Protein AF-A0A1Q4UR50-F1 (afdb_monomer_lite)

pLDDT: mean 74.36, std 11.75, range [38.47, 90.94]

Secondary structure (DSSP, 8-state):
--HHHHHHHTT-S-HHHHHHHTTT-S---HHHHHHHHHHHT--HHHHTT-TT--HHHHHHHHHHHHHHHHHTT----HHHHHHHHHHHHHHHHH-TTTTB-TTS-B--HHHHHHHTTT-

Sequence (119 aa):
MSGEAAANAAGLSSAQTLYGYEKDRREPDFSALIRLCNTLGETPNSLFSFPDFNRALMADVMVAVDEFMAANRRKVDPGVKAQLCFAVYDALEAEPDKLRDHNGRLNLSELMGLMRLAL

Radius of gyration: 19.27 Å; chains: 1; bounding box: 41×29×51 Å

Structure (mmCIF, N/CA/C/O backbone):
data_AF-A0A1Q4UR50-F1
#
_entry.id   AF-A0A1Q4UR50-F1
#
loop_
_atom_site.group_PDB
_atom_site.id
_atom_site.type_symbol
_atom_site.label_atom_id
_atom_site.label_alt_id
_atom_site.label_comp_id
_atom_site.label_asym_id
_atom_site.label_entity_id
_atom_site.label_seq_id
_atom_site.pdbx_PDB_ins_code
_atom_site.Cartn_x
_atom_site.Cartn_y
_atom_site.Cartn_z
_atom_site.occupancy
_atom_site.B_iso_or_equiv
_atom_site.auth_seq_id
_atom_site.auth_comp_id
_atom_site.auth_asym_id
_atom_site.auth_atom_id
_atom_site.pdbx_PDB_model_num
ATOM 1 N N . MET A 1 1 ? 10.665 -8.292 -25.355 1.00 61.94 1 MET A N 1
ATOM 2 C CA . MET A 1 1 ? 11.289 -6.983 -25.659 1.00 61.94 1 MET A CA 1
ATOM 3 C C . MET A 1 1 ? 12.665 -6.970 -25.001 1.00 61.94 1 MET A C 1
ATOM 5 O O . MET A 1 1 ? 12.752 -7.472 -23.889 1.00 61.94 1 MET A O 1
ATOM 9 N N . SER A 1 2 ? 13.736 -6.514 -25.662 1.00 76.44 2 SER A N 1
ATOM 10 C CA . SER A 1 2 ? 15.053 -6.382 -25.007 1.00 76.44 2 SER A CA 1
ATOM 11 C C . SER A 1 2 ? 15.077 -5.150 -24.094 1.00 76.44 2 SER A C 1
ATOM 13 O O . SER A 1 2 ? 14.325 -4.204 -24.333 1.00 76.44 2 SER A O 1
ATOM 15 N N . GLY A 1 3 ? 15.941 -5.129 -23.071 1.00 69.06 3 GLY A N 1
ATOM 16 C CA . GLY A 1 3 ? 16.061 -3.974 -22.165 1.00 69.06 3 GLY A CA 1
ATOM 17 C C . GLY A 1 3 ? 16.398 -2.670 -22.900 1.00 69.06 3 GLY A C 1
ATOM 18 O O . GLY A 1 3 ? 15.849 -1.617 -22.600 1.00 69.06 3 GLY A O 1
ATOM 19 N N . GLU A 1 4 ? 17.217 -2.744 -23.947 1.00 74.56 4 GLU A N 1
ATOM 20 C CA . GLU A 1 4 ? 17.552 -1.594 -24.792 1.00 74.56 4 GLU A CA 1
ATOM 21 C C . GLU A 1 4 ? 16.353 -1.085 -25.611 1.00 74.56 4 GLU A C 1
ATOM 23 O O . GLU A 1 4 ? 16.124 0.121 -25.695 1.00 74.56 4 GLU A O 1
ATOM 28 N N . ALA A 1 5 ? 15.526 -1.991 -26.144 1.00 76.44 5 ALA A N 1
ATOM 29 C CA . ALA A 1 5 ? 14.297 -1.617 -26.841 1.00 76.44 5 ALA A CA 1
ATOM 30 C C . ALA A 1 5 ? 13.269 -0.975 -25.891 1.00 76.44 5 ALA A C 1
ATOM 32 O O . ALA A 1 5 ? 12.631 0.008 -26.264 1.00 76.44 5 ALA A O 1
ATOM 33 N N . ALA A 1 6 ? 13.148 -1.483 -24.659 1.00 73.50 6 ALA A N 1
ATOM 34 C CA . ALA A 1 6 ? 12.278 -0.911 -23.630 1.00 73.50 6 ALA A CA 1
ATOM 35 C C . ALA A 1 6 ? 12.748 0.484 -23.182 1.00 73.50 6 ALA A C 1
ATOM 37 O O . ALA A 1 6 ? 11.934 1.399 -23.065 1.00 73.50 6 ALA A O 1
ATOM 38 N N . ALA A 1 7 ? 14.059 0.672 -22.988 1.00 75.25 7 ALA A N 1
ATOM 39 C CA . ALA A 1 7 ? 14.639 1.965 -22.628 1.00 75.25 7 ALA A CA 1
ATOM 40 C C . ALA A 1 7 ? 14.383 3.026 -23.706 1.00 75.25 7 ALA A C 1
ATOM 42 O O . ALA A 1 7 ? 13.913 4.120 -23.392 1.00 75.25 7 ALA A O 1
ATOM 43 N N . ASN A 1 8 ? 14.630 2.681 -24.972 1.00 79.12 8 ASN A N 1
ATOM 44 C CA . ASN A 1 8 ? 14.404 3.586 -26.097 1.00 79.12 8 ASN A CA 1
ATOM 45 C C . ASN A 1 8 ? 12.920 3.949 -26.247 1.00 79.12 8 ASN A C 1
ATOM 47 O O . ASN A 1 8 ? 12.591 5.119 -26.430 1.00 79.12 8 ASN A O 1
ATOM 51 N N . ALA A 1 9 ? 12.018 2.972 -26.112 1.00 78.31 9 ALA A N 1
ATOM 52 C CA . ALA A 1 9 ? 10.577 3.208 -26.190 1.00 78.31 9 ALA A CA 1
ATOM 53 C C . ALA A 1 9 ? 10.051 4.089 -25.037 1.00 78.31 9 ALA A C 1
ATOM 55 O O . ALA A 1 9 ? 9.170 4.918 -25.253 1.00 78.31 9 ALA A O 1
ATOM 56 N N . ALA A 1 10 ? 10.640 3.981 -23.842 1.00 76.31 10 ALA A N 1
ATOM 57 C CA . ALA A 1 10 ? 10.311 4.814 -22.683 1.00 76.31 10 ALA A CA 1
ATOM 58 C C . ALA A 1 10 ? 10.995 6.202 -22.688 1.00 76.31 10 ALA A C 1
ATOM 60 O O . ALA A 1 10 ? 10.821 6.988 -21.747 1.00 76.31 10 ALA A O 1
ATOM 61 N N . GLY A 1 11 ? 11.782 6.520 -23.724 1.00 77.31 11 GLY A N 1
ATOM 62 C CA . GLY A 1 11 ? 12.533 7.774 -23.825 1.00 77.31 11 GLY A CA 1
ATOM 63 C C . GLY A 1 11 ? 13.643 7.903 -22.778 1.00 77.31 11 GLY A C 1
ATOM 64 O O . GLY A 1 11 ? 13.947 9.010 -22.332 1.00 77.31 11 GLY A O 1
ATOM 65 N N . LEU A 1 12 ? 14.211 6.780 -22.331 1.00 76.81 12 LEU A N 1
ATOM 66 C CA . LEU A 1 12 ? 15.335 6.759 -21.398 1.00 76.81 12 LEU A CA 1
ATOM 67 C C . LEU A 1 12 ? 16.650 6.949 -22.154 1.00 76.81 12 LEU A C 1
ATOM 69 O O . LEU A 1 12 ? 16.845 6.412 -23.239 1.00 76.81 12 LEU A O 1
ATOM 73 N N . SER A 1 13 ? 17.581 7.683 -21.545 1.00 70.94 13 SER A N 1
ATOM 74 C CA . SER A 1 13 ? 18.879 8.008 -22.151 1.00 70.94 13 SER A CA 1
ATOM 75 C C . SER A 1 13 ? 19.771 6.790 -22.414 1.00 70.94 13 SER A C 1
ATOM 77 O O . SER A 1 13 ? 20.671 6.872 -23.244 1.00 70.94 13 SER A O 1
ATOM 79 N N . SER A 1 14 ? 19.561 5.675 -21.705 1.00 70.25 14 SER A N 1
ATOM 80 C CA . SER A 1 14 ? 20.267 4.411 -21.946 1.00 70.25 14 SER A CA 1
ATOM 81 C C . SER A 1 14 ? 19.620 3.232 -21.209 1.00 70.25 14 SER A C 1
ATOM 83 O O . SER A 1 14 ? 18.931 3.416 -20.202 1.00 70.25 14 SER A O 1
ATOM 85 N N . ALA A 1 15 ? 19.945 2.004 -21.630 1.00 63.94 15 ALA A N 1
ATOM 86 C CA . ALA A 1 15 ? 19.634 0.785 -20.876 1.00 63.94 15 ALA A CA 1
ATOM 87 C C . ALA A 1 15 ? 20.309 0.748 -19.487 1.00 63.94 15 ALA A C 1
ATOM 89 O O . ALA A 1 15 ? 19.811 0.093 -18.578 1.00 63.94 15 ALA A O 1
ATOM 90 N N . GLN A 1 16 ? 21.401 1.496 -19.272 1.00 63.06 16 GLN A N 1
ATOM 91 C CA . GLN A 1 16 ? 22.027 1.631 -17.946 1.00 63.06 16 GLN A CA 1
ATOM 92 C C . GLN A 1 16 ? 21.117 2.313 -16.924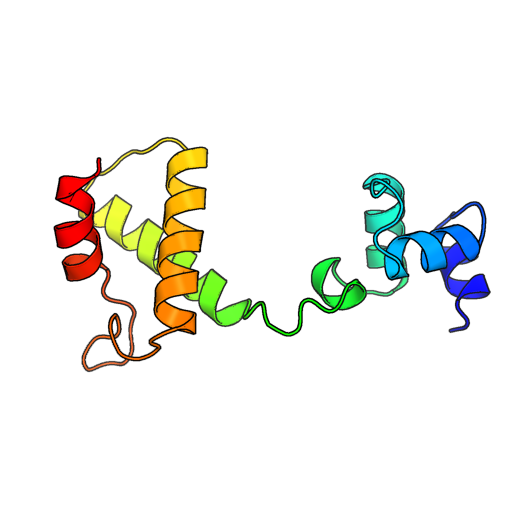 1.00 63.06 16 G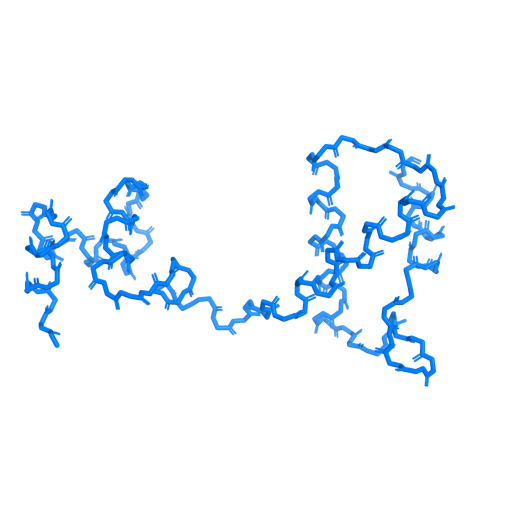LN A C 1
ATOM 94 O O . GLN A 1 16 ? 21.263 2.070 -15.729 1.00 63.06 16 GLN A O 1
ATOM 99 N N . THR A 1 17 ? 20.158 3.126 -17.371 1.00 65.31 17 THR A N 1
ATOM 100 C CA . THR A 1 17 ? 19.135 3.699 -16.493 1.00 65.31 17 THR A CA 1
ATOM 101 C C . THR A 1 17 ? 18.216 2.605 -15.939 1.00 65.31 17 THR A C 1
ATOM 103 O O . THR A 1 17 ? 17.924 2.627 -14.748 1.00 65.31 17 THR A O 1
ATOM 106 N N . LEU A 1 18 ? 17.863 1.591 -16.743 1.00 64.69 18 LEU A N 1
ATOM 107 C CA . LEU A 1 18 ? 17.128 0.404 -16.277 1.00 64.69 18 LEU A CA 1
ATOM 108 C C . LEU A 1 18 ? 17.946 -0.403 -15.263 1.00 64.69 18 LEU A C 1
ATOM 110 O O . LEU A 1 18 ? 17.465 -0.689 -14.174 1.00 64.69 18 LEU A O 1
ATOM 114 N N . TYR A 1 19 ? 19.221 -0.665 -15.556 1.00 62.28 19 TYR A N 1
ATOM 115 C CA . TYR A 1 19 ? 20.114 -1.361 -14.620 1.00 62.28 19 TYR A CA 1
ATOM 116 C C . TYR A 1 19 ? 20.372 -0.581 -13.317 1.00 62.28 19 TYR A C 1
ATOM 118 O O . TYR A 1 19 ? 20.772 -1.166 -12.312 1.00 62.28 19 TYR A O 1
ATOM 126 N N . GLY A 1 20 ? 20.184 0.742 -13.328 1.00 63.06 20 GLY A N 1
ATOM 127 C CA . GLY A 1 20 ? 20.232 1.588 -12.135 1.00 63.06 20 GLY A CA 1
ATOM 128 C C . GLY A 1 20 ? 19.007 1.414 -11.238 1.00 63.06 20 GLY A C 1
ATOM 129 O O . GLY A 1 20 ? 19.164 1.385 -10.019 1.00 63.06 20 GLY A O 1
ATOM 130 N N . TYR A 1 21 ? 17.828 1.246 -11.844 1.00 63.62 21 TYR A N 1
ATOM 131 C CA . TYR A 1 21 ? 16.583 0.894 -11.160 1.00 63.62 21 TYR A CA 1
ATOM 132 C C . TYR A 1 21 ? 16.646 -0.519 -10.557 1.00 63.62 21 TYR A C 1
ATOM 134 O O . TYR A 1 21 ? 16.201 -0.715 -9.437 1.00 63.62 21 TYR A O 1
ATOM 142 N N . GLU A 1 22 ? 17.276 -1.481 -11.233 1.00 63.69 22 GLU A N 1
ATOM 143 C CA . GLU A 1 22 ? 17.436 -2.856 -10.723 1.00 63.69 22 GLU A CA 1
ATOM 144 C C . GLU A 1 22 ? 18.413 -2.996 -9.538 1.00 63.69 22 GLU A C 1
ATOM 146 O O . GLU A 1 22 ? 18.437 -4.032 -8.880 1.00 63.69 22 GLU A O 1
ATOM 151 N N . LYS A 1 23 ? 19.282 -2.004 -9.288 1.00 56.62 23 LYS A N 1
ATOM 152 C CA . LYS A 1 23 ? 20.408 -2.119 -8.337 1.00 56.62 23 LYS A CA 1
ATOM 153 C C . LYS A 1 23 ? 20.304 -1.220 -7.101 1.00 56.62 23 LYS A C 1
ATOM 155 O O . LYS A 1 23 ? 21.326 -1.040 -6.440 1.00 56.62 23 LYS A O 1
ATOM 160 N N . ASP A 1 24 ? 19.144 -0.618 -6.822 1.00 56.88 24 ASP A N 1
ATOM 161 C CA . ASP A 1 24 ? 18.898 0.287 -5.675 1.00 56.88 24 ASP A CA 1
ATOM 162 C C . ASP A 1 24 ? 19.938 1.418 -5.506 1.00 56.88 24 ASP A C 1
ATOM 164 O O . ASP A 1 24 ? 20.169 1.940 -4.416 1.00 56.88 24 ASP A O 1
ATOM 168 N N . ARG A 1 25 ? 20.628 1.806 -6.589 1.00 52.78 25 ARG A N 1
ATOM 169 C CA . ARG A 1 25 ? 21.822 2.675 -6.527 1.00 52.78 25 ARG A CA 1
ATOM 170 C C . ARG A 1 25 ? 21.606 4.099 -7.026 1.00 52.78 25 ARG A C 1
ATOM 172 O O . ARG A 1 25 ? 22.543 4.896 -6.981 1.00 52.78 25 ARG A O 1
ATOM 179 N N . ARG A 1 26 ? 20.413 4.436 -7.514 1.00 55.12 26 ARG A N 1
ATOM 180 C CA . ARG A 1 26 ? 20.057 5.799 -7.929 1.00 55.12 26 ARG A CA 1
ATOM 181 C C . ARG A 1 26 ? 18.709 6.191 -7.354 1.00 55.12 26 ARG A C 1
ATOM 183 O O . ARG A 1 26 ? 17.780 5.392 -7.371 1.00 55.12 26 ARG A O 1
ATOM 190 N N . GLU A 1 27 ? 18.619 7.440 -6.908 1.00 55.41 27 GLU A N 1
ATOM 191 C CA . GLU A 1 27 ? 17.344 8.090 -6.626 1.00 55.41 27 GLU A CA 1
ATOM 192 C C . GLU A 1 27 ? 16.466 7.969 -7.886 1.00 55.41 27 GLU A C 1
ATOM 194 O O . GLU A 1 27 ? 16.907 8.365 -8.974 1.00 55.41 27 GLU A O 1
ATOM 199 N N . PRO A 1 28 ? 15.291 7.329 -7.799 1.00 59.03 28 PRO A N 1
ATOM 200 C CA . PRO A 1 28 ? 14.510 7.028 -8.982 1.00 59.03 28 PRO A CA 1
ATOM 201 C C . PRO A 1 28 ? 13.967 8.324 -9.591 1.00 59.03 28 PRO A C 1
ATOM 203 O O . PRO A 1 28 ? 13.161 9.017 -8.974 1.00 59.03 28 PRO A O 1
ATOM 206 N N . ASP A 1 29 ? 14.359 8.636 -10.832 1.00 72.12 29 ASP A N 1
ATOM 207 C CA . ASP A 1 29 ? 13.661 9.657 -11.620 1.00 72.12 29 ASP A CA 1
ATOM 208 C C . ASP A 1 29 ? 12.225 9.166 -11.837 1.00 72.12 29 ASP A C 1
ATOM 210 O O . ASP A 1 29 ? 11.963 8.237 -12.607 1.00 72.12 29 ASP A O 1
ATOM 214 N N . PHE A 1 30 ? 11.291 9.761 -11.103 1.00 69.06 30 PHE A N 1
ATOM 215 C CA . PHE A 1 30 ? 9.901 9.327 -11.079 1.00 69.06 30 PHE A CA 1
ATOM 216 C C . PHE A 1 30 ? 9.223 9.512 -12.445 1.00 69.06 30 PHE A C 1
ATOM 218 O O . PHE A 1 30 ? 8.388 8.705 -12.847 1.00 69.06 30 PHE A O 1
ATOM 225 N N . SER A 1 31 ? 9.619 10.535 -13.208 1.00 73.94 31 SER A N 1
ATOM 226 C CA . SER A 1 31 ? 9.092 10.795 -14.552 1.00 73.94 31 SER A CA 1
ATOM 227 C C . SER A 1 31 ? 9.517 9.698 -15.529 1.00 73.94 31 SER A C 1
ATOM 229 O O . SER A 1 31 ? 8.705 9.183 -16.302 1.00 73.94 31 SER A O 1
ATOM 231 N N . ALA A 1 32 ? 10.789 9.305 -15.463 1.00 74.62 32 ALA A N 1
ATOM 232 C CA . ALA A 1 32 ? 11.340 8.198 -16.234 1.00 74.62 32 ALA A CA 1
ATOM 233 C C . ALA A 1 32 ? 10.700 6.852 -15.858 1.00 74.62 32 ALA A C 1
ATOM 235 O O . ALA A 1 32 ? 10.338 6.079 -16.748 1.00 74.62 32 ALA A O 1
ATOM 236 N N . LEU A 1 33 ? 10.478 6.609 -14.565 1.00 75.88 33 LEU A N 1
ATOM 237 C CA . LEU A 1 33 ? 9.815 5.403 -14.077 1.00 75.88 33 LEU A CA 1
ATOM 238 C C . LEU A 1 33 ? 8.377 5.278 -14.602 1.00 75.88 33 LEU A C 1
ATOM 240 O O . LEU A 1 33 ? 7.991 4.219 -15.093 1.00 75.88 33 LEU A O 1
ATOM 244 N N . ILE A 1 34 ? 7.585 6.352 -14.555 1.00 78.56 34 ILE A N 1
ATOM 245 C CA . ILE A 1 34 ? 6.201 6.330 -15.052 1.00 78.56 34 ILE A CA 1
ATOM 246 C C . ILE A 1 34 ? 6.149 6.072 -16.566 1.00 78.56 34 ILE A C 1
ATOM 248 O O . ILE A 1 34 ? 5.320 5.285 -17.024 1.00 78.56 34 ILE A O 1
ATOM 252 N N . ARG A 1 35 ? 7.052 6.670 -17.357 1.00 80.50 35 ARG A N 1
ATOM 253 C CA . ARG A 1 35 ? 7.140 6.386 -18.803 1.00 80.50 35 ARG A CA 1
ATOM 254 C C . ARG A 1 35 ? 7.476 4.923 -19.084 1.00 80.50 35 ARG A C 1
ATOM 256 O O . ARG A 1 35 ? 6.887 4.328 -19.986 1.00 80.50 35 ARG A O 1
ATOM 263 N N . LEU A 1 36 ? 8.382 4.343 -18.299 1.00 80.25 36 LEU A N 1
ATOM 264 C CA . LEU A 1 36 ? 8.740 2.931 -18.396 1.00 80.25 36 LEU A CA 1
ATOM 265 C C . LEU A 1 36 ? 7.548 2.019 -18.078 1.00 80.25 36 LEU A C 1
ATOM 267 O O . LEU A 1 36 ? 7.245 1.123 -18.862 1.00 80.25 36 LEU A O 1
ATOM 271 N N . CYS A 1 37 ? 6.834 2.296 -16.985 1.00 79.50 37 CYS A N 1
ATOM 272 C CA . CYS A 1 37 ? 5.613 1.587 -16.591 1.00 79.50 37 CYS A CA 1
ATOM 273 C C . CYS A 1 37 ? 4.572 1.595 -17.721 1.00 79.50 37 CYS A C 1
ATOM 275 O O . CYS A 1 37 ? 4.114 0.542 -18.160 1.00 79.50 37 CYS A O 1
ATOM 277 N N . ASN A 1 38 ? 4.280 2.777 -18.273 1.00 80.69 38 ASN A N 1
ATOM 278 C CA . ASN A 1 38 ? 3.322 2.936 -19.370 1.00 80.69 38 ASN A CA 1
ATOM 279 C C . ASN A 1 38 ? 3.740 2.186 -20.642 1.00 80.69 38 ASN A C 1
ATOM 281 O O . ASN A 1 38 ? 2.893 1.627 -21.331 1.00 80.69 38 ASN A O 1
ATOM 285 N N . THR A 1 39 ? 5.039 2.164 -20.951 1.00 84.25 39 THR A N 1
ATOM 286 C CA . THR A 1 39 ? 5.586 1.469 -22.129 1.00 84.25 39 THR A CA 1
ATOM 287 C C . THR A 1 39 ? 5.458 -0.046 -22.003 1.00 84.25 39 THR A C 1
ATOM 289 O O . THR A 1 39 ? 5.194 -0.733 -22.987 1.00 84.25 39 THR A O 1
ATOM 292 N N . LEU A 1 40 ? 5.655 -0.568 -20.793 1.00 80.62 40 LEU A N 1
ATOM 293 C CA . LEU A 1 40 ? 5.615 -2.001 -20.517 1.00 80.62 40 LEU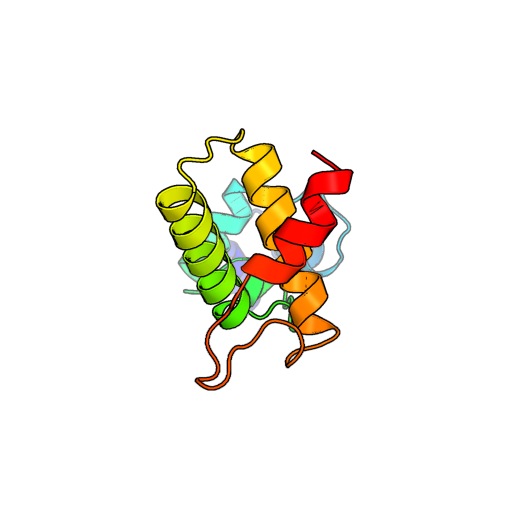 A CA 1
ATOM 294 C C . LEU A 1 40 ? 4.206 -2.510 -20.189 1.00 80.62 40 LEU A C 1
ATOM 296 O O . LEU A 1 40 ? 4.003 -3.717 -20.152 1.00 80.62 40 LEU A O 1
ATOM 300 N N . GLY A 1 41 ? 3.236 -1.613 -19.983 1.00 78.56 41 GLY A N 1
ATOM 301 C CA . GLY A 1 41 ? 1.907 -1.982 -19.488 1.00 78.56 41 GLY A CA 1
ATOM 302 C C . GLY A 1 41 ? 1.937 -2.475 -18.039 1.00 78.56 41 GLY A C 1
ATOM 303 O O . GLY A 1 41 ? 1.035 -3.185 -17.607 1.00 78.56 41 GLY A O 1
ATOM 304 N N . GLU A 1 42 ? 2.978 -2.101 -17.300 1.00 80.00 42 GLU A N 1
ATOM 305 C CA . GLU A 1 42 ? 3.249 -2.552 -15.941 1.00 80.00 42 GLU A CA 1
ATOM 306 C C . GLU A 1 42 ? 3.076 -1.404 -14.949 1.00 80.00 42 GLU A C 1
ATOM 308 O O . GLU A 1 42 ? 3.043 -0.228 -15.305 1.00 80.00 42 GLU A O 1
ATOM 313 N N . THR A 1 43 ? 2.995 -1.739 -13.666 1.00 71.00 43 THR A N 1
ATOM 314 C CA . THR A 1 43 ? 3.007 -0.744 -12.581 1.00 71.00 43 THR A CA 1
ATOM 315 C C . THR A 1 43 ? 4.371 -0.730 -11.889 1.00 71.00 43 THR A C 1
ATOM 317 O O . THR A 1 43 ? 5.054 -1.756 -11.921 1.00 71.00 43 THR A O 1
ATOM 320 N N . PRO A 1 44 ? 4.761 0.358 -11.195 1.00 69.31 44 PRO A N 1
ATOM 321 C CA . PRO A 1 44 ? 6.038 0.414 -10.485 1.00 69.31 44 PRO A CA 1
ATOM 322 C C . PRO A 1 44 ? 6.295 -0.808 -9.595 1.00 69.31 44 PRO A C 1
ATOM 324 O O . PRO A 1 44 ? 7.337 -1.438 -9.721 1.00 69.31 44 PRO A O 1
ATOM 327 N N . ASN A 1 45 ? 5.328 -1.235 -8.771 1.00 63.69 45 ASN A N 1
ATOM 328 C CA . ASN A 1 45 ? 5.572 -2.386 -7.889 1.00 63.69 45 ASN A CA 1
ATOM 329 C C . ASN A 1 45 ? 5.638 -3.731 -8.640 1.00 63.69 45 ASN A C 1
ATOM 331 O O . ASN A 1 45 ? 6.147 -4.689 -8.073 1.00 63.69 45 ASN A O 1
ATOM 335 N N . SER A 1 46 ? 5.123 -3.818 -9.876 1.00 65.88 46 SER A N 1
ATOM 336 C CA . SER A 1 46 ? 5.319 -4.996 -10.742 1.00 65.88 46 SER A CA 1
ATOM 337 C C . SER A 1 46 ? 6.755 -5.023 -11.273 1.00 65.88 46 SER A C 1
ATOM 339 O O . SER A 1 46 ? 7.455 -6.023 -11.160 1.00 65.88 46 SER A O 1
ATOM 341 N N . LEU A 1 47 ? 7.231 -3.866 -11.744 1.00 66.88 47 LEU A N 1
ATOM 342 C CA . LEU A 1 47 ? 8.582 -3.683 -12.274 1.00 66.88 47 LEU A CA 1
ATOM 343 C C . LEU A 1 47 ? 9.682 -3.943 -11.250 1.00 66.88 47 LEU A C 1
ATOM 345 O O . LEU A 1 47 ? 10.673 -4.591 -11.569 1.00 66.88 47 LEU A O 1
ATOM 349 N N . PHE A 1 48 ? 9.506 -3.454 -10.026 1.00 63.06 48 PHE A N 1
ATOM 350 C CA . PHE A 1 48 ? 10.511 -3.615 -8.978 1.00 63.06 48 PHE A CA 1
ATOM 351 C C . PHE A 1 48 ? 10.401 -4.912 -8.208 1.00 63.06 48 PHE A C 1
ATOM 353 O O . PHE A 1 48 ? 11.251 -5.143 -7.362 1.00 63.06 48 PHE A O 1
ATOM 360 N N . SER A 1 49 ? 9.393 -5.744 -8.503 1.00 53.41 49 SER A N 1
ATOM 361 C CA . SER A 1 49 ? 9.122 -6.962 -7.748 1.00 53.41 49 SER A CA 1
ATOM 362 C C . SER A 1 49 ? 9.237 -6.679 -6.249 1.00 53.41 49 SER A C 1
ATOM 364 O O . SER A 1 49 ? 10.227 -7.032 -5.617 1.00 53.41 49 SER A O 1
ATOM 366 N N . PHE A 1 50 ? 8.227 -6.027 -5.675 1.00 57.22 50 PHE A N 1
ATOM 367 C CA . PHE A 1 50 ? 7.973 -6.160 -4.239 1.00 57.22 50 PHE A CA 1
ATOM 368 C C . PHE A 1 50 ? 7.072 -7.398 -4.066 1.00 57.22 50 PHE A C 1
ATOM 370 O O . PHE A 1 50 ? 5.860 -7.217 -3.923 1.00 57.22 50 PHE A O 1
ATOM 377 N N . PRO A 1 51 ? 7.585 -8.646 -4.193 1.00 53.28 51 PRO A N 1
ATOM 378 C CA . PRO A 1 51 ? 6.759 -9.855 -4.192 1.00 53.28 51 PRO A CA 1
ATOM 379 C C . PRO A 1 51 ? 5.985 -10.018 -2.882 1.00 53.28 51 PRO A C 1
ATOM 381 O O . PRO A 1 51 ? 4.921 -10.630 -2.883 1.00 53.28 51 PRO A O 1
ATOM 384 N N . ASP A 1 52 ? 6.490 -9.417 -1.806 1.00 62.78 52 ASP A N 1
ATOM 385 C CA . ASP A 1 52 ? 5.916 -9.499 -0.467 1.00 62.78 52 ASP A CA 1
ATOM 386 C C . ASP A 1 52 ? 4.766 -8.494 -0.261 1.00 62.78 52 ASP A C 1
ATOM 388 O O . ASP A 1 52 ? 3.976 -8.621 0.669 1.00 62.78 52 ASP A O 1
ATOM 392 N N . PHE A 1 53 ? 4.593 -7.507 -1.155 1.00 74.31 53 PHE A N 1
ATOM 393 C CA . PHE A 1 53 ? 3.514 -6.531 -1.005 1.00 74.31 53 PHE A CA 1
ATOM 394 C C . PHE A 1 53 ? 2.187 -7.032 -1.591 1.00 74.31 53 PHE A C 1
ATOM 396 O O . PHE A 1 53 ? 1.885 -6.883 -2.783 1.00 74.31 53 PHE A O 1
ATOM 403 N N . ASN A 1 54 ? 1.337 -7.576 -0.724 1.00 84.12 54 ASN A N 1
ATOM 404 C CA . ASN A 1 54 ? 0.005 -8.053 -1.057 1.00 84.12 54 ASN A CA 1
ATOM 405 C C . ASN A 1 54 ? -0.979 -6.887 -1.277 1.00 84.12 54 ASN A C 1
ATOM 407 O O . ASN A 1 54 ? -1.638 -6.386 -0.367 1.00 84.12 54 ASN A O 1
ATOM 411 N N . ARG A 1 55 ? -1.132 -6.469 -2.537 1.00 82.31 55 ARG A N 1
ATOM 412 C CA . ARG A 1 55 ? -2.031 -5.364 -2.918 1.00 82.31 55 ARG A CA 1
ATOM 413 C C . ARG A 1 55 ? -3.498 -5.612 -2.592 1.00 82.31 55 ARG A C 1
ATOM 415 O O . ARG A 1 55 ? -4.197 -4.656 -2.270 1.00 82.31 55 ARG A O 1
ATOM 422 N N . ALA A 1 56 ? -3.964 -6.855 -2.712 1.00 86.19 56 AL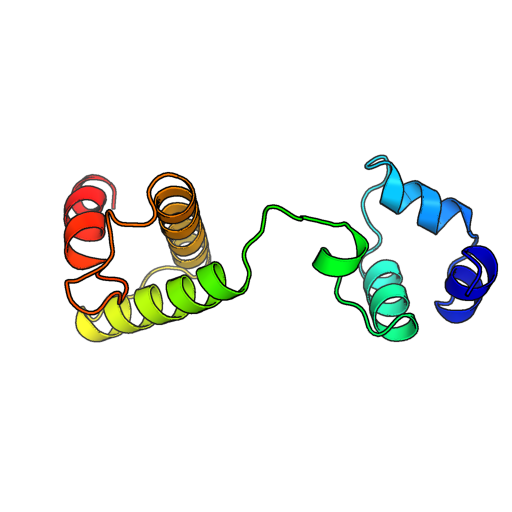A A N 1
ATOM 423 C CA . ALA A 1 56 ? -5.347 -7.194 -2.392 1.00 86.19 56 ALA A CA 1
ATOM 424 C C . ALA A 1 56 ? -5.600 -6.977 -0.895 1.00 86.19 56 ALA A C 1
ATOM 426 O O . ALA A 1 56 ? -6.559 -6.307 -0.527 1.00 86.19 56 ALA A O 1
ATOM 427 N N . LEU A 1 57 ? -4.658 -7.420 -0.054 1.00 87.00 57 LEU A N 1
ATOM 428 C CA . LEU A 1 57 ? -4.697 -7.166 1.382 1.00 87.00 57 LEU A CA 1
ATOM 429 C C . LEU A 1 57 ? -4.655 -5.666 1.698 1.00 87.00 57 LEU A C 1
ATOM 431 O O . LEU A 1 57 ? -5.470 -5.198 2.483 1.00 87.00 57 LEU A O 1
ATOM 435 N N . MET A 1 58 ? -3.760 -4.891 1.075 1.00 90.50 58 MET A N 1
ATOM 436 C CA . MET A 1 58 ? -3.721 -3.440 1.307 1.00 90.50 58 MET A CA 1
ATOM 437 C C . MET A 1 58 ? -5.033 -2.754 0.895 1.00 90.50 58 MET A C 1
ATOM 439 O O . MET A 1 58 ? -5.509 -1.869 1.603 1.00 90.50 58 MET A O 1
ATOM 443 N N . ALA A 1 59 ? -5.640 -3.156 -0.224 1.00 88.44 59 ALA A N 1
ATOM 444 C CA . ALA A 1 59 ? -6.930 -2.616 -0.646 1.00 88.44 59 ALA A CA 1
ATOM 445 C C . ALA A 1 59 ? -8.028 -2.911 0.391 1.00 88.44 59 ALA A C 1
ATOM 447 O O . ALA A 1 59 ? -8.754 -1.994 0.781 1.00 88.44 59 ALA A O 1
ATOM 448 N N . ASP A 1 60 ? -8.092 -4.148 0.893 1.00 88.38 60 ASP A N 1
ATOM 449 C CA . ASP A 1 60 ? -9.020 -4.542 1.958 1.00 88.38 60 ASP A CA 1
ATOM 450 C C . ASP A 1 60 ? -8.790 -3.719 3.236 1.00 88.38 60 ASP A C 1
ATOM 452 O O . ASP A 1 60 ? -9.741 -3.231 3.851 1.00 88.38 60 ASP A O 1
ATOM 456 N N . VAL A 1 61 ? -7.525 -3.509 3.615 1.00 89.62 61 VAL A N 1
ATOM 457 C CA . VAL A 1 61 ? -7.138 -2.694 4.774 1.00 89.62 61 VAL A CA 1
ATOM 458 C C . VAL A 1 61 ? -7.586 -1.244 4.614 1.00 89.62 61 VAL A C 1
ATOM 460 O O . VAL A 1 61 ? -8.174 -0.687 5.539 1.00 89.62 61 VAL A O 1
ATOM 463 N N . MET A 1 62 ? -7.353 -0.627 3.453 1.00 90.94 62 MET A N 1
ATOM 464 C CA . MET A 1 62 ? -7.760 0.757 3.197 1.00 90.94 62 MET A CA 1
ATOM 465 C C . MET A 1 62 ? -9.276 0.935 3.329 1.00 90.94 62 MET A C 1
ATOM 467 O O . MET A 1 62 ? -9.718 1.886 3.975 1.00 90.94 62 MET A O 1
ATOM 471 N N . VAL A 1 63 ? -10.060 0.007 2.767 1.00 90.62 63 VAL A N 1
ATOM 472 C CA . VAL A 1 63 ? -11.526 0.015 2.883 1.00 90.62 63 VAL A CA 1
ATOM 473 C C . VAL A 1 63 ? -11.950 -0.144 4.342 1.00 90.62 63 VAL A C 1
ATOM 475 O O . VAL A 1 63 ? -12.732 0.666 4.835 1.00 90.62 63 VAL A O 1
ATOM 478 N N . ALA A 1 64 ? -11.391 -1.120 5.061 1.00 87.12 64 ALA A N 1
ATOM 479 C CA . ALA A 1 64 ? -11.732 -1.371 6.461 1.00 87.12 64 ALA A CA 1
ATOM 480 C C . ALA A 1 64 ? -11.395 -0.177 7.372 1.00 87.12 64 ALA A C 1
ATOM 482 O O . ALA A 1 64 ? -12.178 0.178 8.258 1.00 87.12 64 ALA A O 1
ATOM 483 N N . VAL A 1 65 ? -10.252 0.481 7.143 1.00 88.00 65 VAL A N 1
ATOM 484 C CA . VAL A 1 65 ? -9.877 1.710 7.855 1.00 88.00 65 VAL A CA 1
ATOM 485 C C . VAL A 1 65 ? -10.878 2.822 7.549 1.00 88.00 65 VAL A C 1
ATOM 487 O O . VAL A 1 65 ? -11.346 3.480 8.476 1.00 88.00 65 VAL A O 1
ATOM 490 N N . ASP A 1 66 ? -11.258 3.029 6.289 1.00 88.75 66 ASP A N 1
ATOM 491 C CA . ASP A 1 66 ? -12.230 4.064 5.923 1.00 88.75 66 ASP A CA 1
ATOM 492 C C . ASP A 1 66 ? -13.618 3.829 6.527 1.00 88.75 66 ASP A C 1
ATOM 494 O O . ASP A 1 66 ? -14.202 4.749 7.114 1.00 88.75 66 ASP A O 1
ATOM 498 N N . GLU A 1 67 ? -14.122 2.597 6.461 1.00 87.56 67 GLU A N 1
ATOM 499 C CA . GLU A 1 67 ? -15.391 2.205 7.078 1.00 87.56 67 GLU A CA 1
ATOM 500 C C . GLU A 1 67 ? -15.370 2.430 8.594 1.00 87.56 67 GLU A C 1
ATOM 502 O O . GLU A 1 67 ? -16.304 3.013 9.154 1.00 87.56 67 GLU A O 1
ATOM 507 N N . PHE A 1 68 ? -14.278 2.050 9.265 1.00 83.94 68 PHE A N 1
ATOM 508 C CA . PHE A 1 68 ? -14.107 2.275 10.697 1.00 83.94 68 PHE A CA 1
ATOM 509 C C . PHE A 1 68 ? -14.124 3.767 11.050 1.00 83.94 68 PHE A C 1
ATOM 511 O O . PHE A 1 68 ? -14.808 4.182 11.994 1.00 83.94 68 PHE A O 1
ATOM 518 N N . MET A 1 69 ? -13.383 4.590 10.305 1.00 84.88 69 MET A N 1
ATOM 519 C CA . MET A 1 69 ? -13.295 6.031 10.553 1.00 84.88 69 MET A CA 1
ATOM 520 C C . MET A 1 69 ? -14.647 6.713 10.340 1.00 84.88 69 MET A C 1
ATOM 522 O O . MET A 1 69 ? -15.048 7.541 11.164 1.00 84.88 69 MET A O 1
ATOM 526 N N . ALA A 1 70 ? -15.381 6.314 9.298 1.00 86.69 70 ALA A N 1
ATOM 527 C CA . ALA A 1 70 ? -16.735 6.784 9.029 1.00 86.69 70 ALA A CA 1
ATOM 528 C C . ALA A 1 70 ? -17.711 6.388 10.150 1.00 86.69 70 ALA A C 1
ATOM 530 O O . ALA A 1 70 ? -18.394 7.257 10.701 1.00 86.69 70 ALA A O 1
ATOM 531 N N . ALA A 1 71 ? -17.727 5.111 10.548 1.00 82.44 71 ALA A N 1
ATOM 532 C CA . ALA A 1 71 ? -18.601 4.594 11.604 1.00 82.44 71 ALA A CA 1
ATOM 533 C C . ALA A 1 71 ? -18.360 5.281 12.959 1.00 82.44 71 ALA A C 1
ATOM 535 O O . ALA A 1 71 ? -19.302 5.553 13.704 1.00 82.44 71 ALA A O 1
ATOM 536 N N . ASN A 1 72 ? -17.103 5.624 13.257 1.00 80.88 72 ASN A N 1
ATOM 537 C CA . ASN A 1 72 ? -16.703 6.265 14.511 1.00 80.88 72 ASN A CA 1
ATOM 538 C C . ASN A 1 72 ? -16.600 7.797 14.422 1.00 80.88 72 ASN A C 1
ATOM 540 O O . ASN A 1 72 ? -16.180 8.433 15.391 1.00 80.88 72 ASN A O 1
ATOM 544 N N . ARG A 1 73 ? -16.958 8.402 13.279 1.00 83.50 73 ARG A N 1
ATOM 545 C CA . ARG A 1 73 ? -16.848 9.851 13.013 1.00 83.50 73 ARG A CA 1
ATOM 546 C C . ARG A 1 73 ? -15.452 10.422 13.306 1.00 83.50 73 ARG A C 1
ATOM 548 O O . ARG A 1 73 ? -15.323 11.573 13.726 1.00 83.50 73 ARG A O 1
ATOM 555 N N . ARG A 1 74 ? -14.399 9.626 13.103 1.00 77.19 74 ARG A N 1
ATOM 556 C CA . ARG A 1 74 ? -13.015 10.050 13.333 1.00 77.19 74 ARG A CA 1
ATOM 557 C C . ARG A 1 74 ? -12.465 10.747 12.097 1.00 77.19 74 ARG A C 1
ATOM 559 O O . ARG A 1 74 ? -12.575 10.246 10.984 1.00 77.19 74 ARG A O 1
ATOM 566 N N . LYS A 1 75 ? -11.836 11.899 12.313 1.00 81.50 75 LYS A N 1
ATOM 567 C CA . LYS A 1 75 ? -11.048 12.609 11.305 1.00 81.50 75 LYS A CA 1
ATOM 568 C C . LYS A 1 75 ? -9.611 12.644 11.792 1.00 81.50 75 LYS A C 1
ATOM 570 O O . LYS A 1 75 ? -9.350 13.181 12.863 1.00 81.50 75 LYS A O 1
ATOM 575 N N . VAL A 1 76 ? -8.711 12.054 11.022 1.00 81.56 76 VAL A N 1
ATOM 576 C CA . VAL A 1 76 ? -7.267 12.136 11.257 1.00 81.56 76 VAL A CA 1
ATOM 577 C C . VAL A 1 76 ? -6.609 12.720 10.023 1.00 81.56 76 VAL A C 1
ATOM 579 O O . VAL A 1 76 ? -7.184 12.700 8.932 1.00 81.56 76 VAL A O 1
ATOM 582 N N . ASP A 1 77 ? -5.412 13.248 10.219 1.00 85.62 77 ASP A N 1
ATOM 583 C CA . ASP A 1 77 ? -4.579 13.729 9.130 1.00 85.62 77 ASP A CA 1
ATOM 584 C C . ASP A 1 77 ? -4.289 12.603 8.110 1.00 85.62 77 ASP A C 1
ATOM 586 O O . ASP A 1 77 ? -4.114 11.447 8.519 1.00 85.62 77 ASP A O 1
ATOM 590 N N . PRO A 1 78 ? -4.224 12.895 6.795 1.00 84.19 78 PRO A N 1
ATOM 591 C CA . PRO A 1 78 ? -3.911 11.893 5.777 1.00 84.19 78 PRO A CA 1
ATOM 592 C C . PRO A 1 78 ? -2.616 11.113 6.036 1.00 84.19 78 PRO A C 1
ATOM 594 O O . PRO A 1 78 ? -2.576 9.915 5.759 1.00 84.19 78 PRO A O 1
ATOM 597 N N . GLY A 1 79 ? -1.583 11.749 6.598 1.00 81.88 79 GLY A N 1
ATOM 598 C CA . GLY A 1 79 ? -0.330 11.083 6.954 1.00 81.88 79 GLY A CA 1
ATOM 599 C C . GLY A 1 79 ? -0.520 10.054 8.067 1.00 81.88 79 GLY A C 1
ATOM 600 O O . GLY A 1 79 ? -0.050 8.923 7.956 1.00 81.88 79 GLY A O 1
ATOM 601 N N . VAL A 1 80 ? -1.295 10.403 9.096 1.00 80.88 80 VAL A N 1
ATOM 602 C CA . VAL A 1 80 ? -1.648 9.486 10.195 1.00 80.88 80 VAL A CA 1
ATOM 603 C C . VAL A 1 80 ? -2.514 8.334 9.687 1.00 80.88 80 VAL A C 1
ATOM 605 O O . VAL A 1 80 ? -2.307 7.183 10.069 1.00 80.88 80 VAL A O 1
ATOM 608 N N . LYS A 1 81 ? -3.461 8.610 8.781 1.00 85.31 81 LYS A N 1
ATOM 609 C CA . LYS A 1 81 ? -4.273 7.565 8.143 1.00 85.31 81 LYS A CA 1
ATOM 610 C C . LYS A 1 81 ? -3.401 6.588 7.351 1.00 85.31 81 LYS A C 1
ATOM 612 O O . LYS A 1 81 ? -3.602 5.384 7.456 1.00 85.31 81 LYS A O 1
ATOM 617 N N . ALA A 1 82 ? -2.437 7.093 6.581 1.00 82.88 82 ALA A N 1
ATOM 618 C CA . ALA A 1 82 ? -1.528 6.247 5.816 1.00 82.88 82 ALA A CA 1
ATOM 619 C C . ALA A 1 82 ? -0.703 5.331 6.735 1.00 82.88 82 ALA A C 1
ATOM 621 O O . ALA A 1 82 ? -0.631 4.131 6.490 1.00 82.88 82 ALA A O 1
ATOM 622 N N . GLN A 1 83 ? -0.155 5.874 7.828 1.00 81.31 83 GLN A N 1
ATOM 623 C CA . GLN A 1 83 ? 0.568 5.090 8.837 1.00 81.31 83 GLN A CA 1
ATOM 624 C C . GLN A 1 83 ? -0.308 4.001 9.464 1.00 81.31 83 GLN A C 1
ATOM 626 O O . GLN A 1 83 ? 0.147 2.875 9.640 1.00 81.31 83 GLN A O 1
ATOM 631 N N . LEU A 1 84 ? -1.574 4.315 9.754 1.00 83.00 84 LEU A N 1
ATOM 632 C CA . LEU A 1 84 ? -2.528 3.339 10.269 1.00 83.00 84 LEU A CA 1
ATOM 633 C C . LEU A 1 84 ? -2.766 2.195 9.274 1.00 83.00 84 LEU A C 1
ATOM 635 O O . LEU A 1 84 ? -2.739 1.037 9.678 1.00 83.00 84 LEU A O 1
ATOM 639 N N . CYS A 1 85 ? -2.966 2.497 7.988 1.00 87.56 85 CYS A N 1
ATOM 640 C CA . CYS A 1 85 ? -3.131 1.462 6.966 1.00 87.56 85 CYS A CA 1
ATOM 641 C C . CYS A 1 85 ? -1.916 0.523 6.906 1.00 87.56 85 CYS A C 1
ATOM 643 O O . CYS A 1 85 ? -2.095 -0.689 6.864 1.00 87.56 85 CYS A O 1
ATOM 645 N N . PHE A 1 86 ? -0.692 1.056 6.959 1.00 85.50 86 PHE A N 1
ATOM 646 C CA . PHE A 1 86 ? 0.509 0.215 6.978 1.00 85.50 86 PHE A CA 1
ATOM 647 C C . PHE A 1 86 ? 0.623 -0.624 8.255 1.00 85.50 86 PHE A C 1
ATOM 649 O O . PHE A 1 86 ? 0.862 -1.818 8.163 1.00 85.50 86 PHE A O 1
ATOM 656 N N . ALA A 1 87 ? 0.341 -0.059 9.431 1.00 81.88 87 ALA A N 1
ATOM 657 C CA . ALA A 1 87 ? 0.381 -0.820 10.682 1.00 81.88 87 ALA A CA 1
ATOM 658 C C . ALA A 1 87 ? -0.630 -1.984 10.709 1.00 81.88 87 ALA A C 1
ATOM 660 O O . ALA A 1 87 ? -0.329 -3.067 11.209 1.00 81.88 87 ALA A O 1
ATOM 661 N N . VAL A 1 88 ? -1.832 -1.772 10.162 1.00 84.62 88 VAL A N 1
ATOM 662 C CA . VAL A 1 88 ? -2.853 -2.824 10.028 1.00 84.62 88 VAL A CA 1
ATOM 663 C C . VAL A 1 88 ? -2.408 -3.882 9.015 1.00 84.62 88 VAL A C 1
ATOM 665 O O . VAL A 1 88 ? -2.597 -5.071 9.261 1.00 84.62 88 VAL A O 1
ATOM 668 N N . TYR A 1 89 ? -1.822 -3.457 7.892 1.00 88.38 89 TYR A N 1
ATOM 669 C CA . TYR A 1 89 ? -1.275 -4.355 6.877 1.00 88.38 89 TYR A CA 1
ATOM 670 C C . TYR A 1 89 ? -0.183 -5.257 7.464 1.00 88.38 89 TYR A C 1
ATOM 672 O O . TYR A 1 89 ? -0.320 -6.474 7.384 1.00 88.38 89 TYR A O 1
ATOM 680 N N . ASP A 1 90 ? 0.822 -4.683 8.130 1.00 82.19 90 ASP A N 1
ATOM 681 C CA . ASP A 1 90 ? 1.939 -5.431 8.720 1.00 82.19 90 ASP A CA 1
ATOM 682 C C . ASP A 1 90 ? 1.440 -6.442 9.768 1.00 82.19 90 ASP A C 1
ATOM 684 O O . ASP A 1 90 ? 1.900 -7.583 9.830 1.00 82.19 90 ASP A O 1
ATOM 688 N N . ALA A 1 91 ? 0.445 -6.052 10.576 1.00 81.44 91 ALA A N 1
ATOM 689 C CA . ALA A 1 91 ? -0.167 -6.939 11.564 1.00 81.44 91 ALA A CA 1
ATOM 690 C C . ALA A 1 91 ? -0.898 -8.128 10.919 1.00 81.44 91 ALA A C 1
ATOM 692 O O . ALA A 1 91 ? -0.834 -9.240 11.439 1.00 81.44 91 ALA A O 1
ATOM 693 N N . LEU A 1 92 ? -1.585 -7.908 9.795 1.00 83.62 92 LEU A N 1
ATOM 694 C CA . LEU A 1 92 ? -2.276 -8.960 9.044 1.00 83.62 92 LEU A CA 1
ATOM 695 C C . LEU A 1 92 ? -1.326 -9.838 8.238 1.00 83.62 92 LEU A C 1
ATOM 697 O O . LEU A 1 92 ? -1.613 -11.011 8.034 1.00 83.62 92 LEU A O 1
ATOM 701 N N . GLU A 1 93 ? -0.221 -9.284 7.760 1.00 84.50 93 GLU A N 1
ATOM 702 C CA . GLU A 1 93 ? 0.813 -10.067 7.098 1.00 84.50 93 GLU A CA 1
ATOM 703 C C . GLU A 1 93 ? 1.492 -11.014 8.098 1.00 84.50 93 GLU A C 1
ATOM 705 O O . GLU A 1 93 ? 1.671 -12.196 7.808 1.00 84.50 93 GLU A O 1
ATOM 710 N N . ALA A 1 94 ? 1.792 -10.523 9.307 1.00 80.44 94 ALA A N 1
ATOM 711 C CA . ALA A 1 94 ? 2.373 -11.326 10.379 1.00 80.44 94 ALA A CA 1
ATOM 712 C C . ALA A 1 94 ? 1.380 -12.339 10.976 1.00 80.44 94 ALA A C 1
ATOM 714 O O . ALA A 1 94 ? 1.757 -13.470 11.287 1.00 80.44 94 ALA A O 1
ATOM 715 N N . GLU A 1 95 ? 0.117 -11.939 11.157 1.00 79.25 95 GLU A N 1
ATOM 716 C CA . GLU A 1 95 ? -0.920 -12.742 11.812 1.00 79.25 95 GLU A CA 1
ATOM 717 C C . GLU A 1 95 ? -2.280 -12.624 11.078 1.00 79.25 95 GLU A C 1
ATOM 719 O O . GLU A 1 95 ? -3.173 -11.892 11.524 1.00 79.25 95 GLU A O 1
ATOM 724 N N . PRO A 1 96 ? -2.486 -13.376 9.974 1.00 80.19 96 PRO A N 1
ATOM 725 C CA . PRO A 1 96 ? -3.617 -13.197 9.046 1.00 80.19 96 PRO A CA 1
ATOM 726 C C . PRO A 1 96 ? -5.016 -13.341 9.644 1.00 80.19 96 PRO A C 1
ATOM 728 O O . PRO A 1 96 ? -5.974 -12.756 9.127 1.00 80.19 96 PRO A O 1
ATOM 731 N N . ASP A 1 97 ? -5.132 -14.110 10.725 1.00 78.88 97 ASP A N 1
ATOM 732 C CA . ASP A 1 97 ? -6.410 -14.459 11.344 1.00 78.88 97 ASP A CA 1
ATOM 733 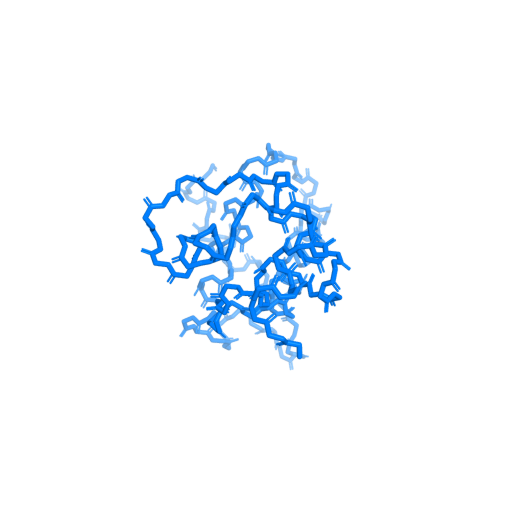C C . ASP A 1 97 ? -6.788 -13.527 12.503 1.00 78.88 97 ASP A C 1
ATOM 735 O O . ASP A 1 97 ? -7.954 -13.462 12.887 1.00 78.88 97 ASP A O 1
ATOM 739 N N . LYS A 1 98 ? -5.835 -12.767 13.060 1.00 74.75 98 LYS A N 1
ATOM 740 C CA . LYS A 1 98 ? -6.031 -12.042 14.330 1.00 74.75 98 LYS A CA 1
ATOM 741 C C . LYS A 1 98 ? -7.074 -10.930 14.267 1.00 74.75 98 LYS A C 1
ATOM 743 O O . LYS A 1 98 ? -7.682 -10.610 15.282 1.00 74.75 98 LYS A O 1
ATOM 748 N N . LEU A 1 99 ? -7.241 -10.310 13.101 1.00 76.06 99 LEU A N 1
ATOM 749 C CA . LEU A 1 99 ? -8.137 -9.165 12.900 1.00 76.06 99 LEU A CA 1
ATOM 750 C C . LEU A 1 99 ? -9.322 -9.503 12.001 1.00 76.06 99 LEU A C 1
ATOM 752 O O . LEU A 1 99 ? -10.016 -8.598 11.539 1.00 76.06 99 LEU A O 1
ATOM 756 N N . ARG A 1 100 ? -9.542 -10.785 11.703 1.00 80.75 100 ARG A N 1
ATOM 757 C CA . ARG A 1 100 ? -10.679 -11.225 10.900 1.00 80.75 100 ARG A CA 1
ATOM 758 C C . ARG A 1 100 ? -11.829 -11.632 11.811 1.00 80.75 100 ARG A C 1
ATOM 760 O O . ARG A 1 100 ? -11.635 -12.286 12.830 1.00 80.75 100 ARG A O 1
ATOM 767 N N . ASP A 1 101 ? -13.039 -11.223 11.452 1.00 80.81 101 ASP A N 1
ATOM 768 C CA . ASP A 1 101 ? -14.250 -11.698 12.105 1.00 80.81 101 ASP A CA 1
ATOM 769 C C . ASP A 1 101 ? -14.591 -13.138 11.678 1.00 80.81 101 ASP A C 1
ATOM 771 O O . ASP A 1 101 ? -13.942 -13.748 10.827 1.00 80.81 101 ASP A O 1
ATOM 775 N N . HIS A 1 102 ? -15.663 -13.681 12.253 1.00 78.94 102 HIS A N 1
ATOM 776 C CA . HIS A 1 102 ? -16.176 -15.017 11.937 1.00 78.94 102 HIS A CA 1
ATOM 777 C C . HIS A 1 102 ? -16.627 -15.188 10.472 1.00 78.94 102 HIS A C 1
ATOM 779 O O . HIS A 1 102 ? -16.845 -16.315 10.037 1.00 78.94 102 HIS A O 1
ATOM 785 N N . ASN A 1 103 ? -16.756 -14.095 9.711 1.00 79.12 103 ASN A N 1
ATOM 786 C CA . ASN A 1 103 ? -17.082 -14.088 8.285 1.00 79.12 103 ASN A CA 1
ATOM 787 C C . ASN A 1 103 ? -15.846 -13.816 7.405 1.00 79.12 103 ASN A C 1
ATOM 789 O O . ASN A 1 103 ? -15.985 -13.628 6.195 1.00 79.12 103 ASN A O 1
ATOM 793 N N . GLY A 1 104 ? -14.646 -13.765 7.995 1.00 75.75 104 GLY A N 1
ATOM 794 C CA . GLY A 1 104 ? -13.385 -13.502 7.305 1.00 75.75 104 GLY A CA 1
ATOM 795 C C . GLY A 1 104 ? -13.144 -12.033 6.944 1.00 75.75 104 GLY A C 1
ATOM 796 O O . GLY A 1 104 ? -12.167 -11.743 6.250 1.00 75.75 104 GLY A O 1
ATOM 797 N N . ARG A 1 105 ? -13.995 -11.100 7.391 1.00 79.88 105 ARG A N 1
ATOM 798 C CA . ARG A 1 105 ? -13.850 -9.658 7.133 1.00 79.88 105 ARG A CA 1
ATOM 799 C C . ARG A 1 105 ? -12.949 -9.005 8.168 1.00 79.88 105 ARG A C 1
ATOM 801 O O . ARG A 1 105 ? -12.926 -9.420 9.320 1.00 79.88 105 ARG A O 1
ATOM 808 N N . LEU A 1 106 ? -12.241 -7.950 7.775 1.00 80.81 106 LEU A N 1
ATOM 809 C CA . LEU A 1 106 ? -11.405 -7.191 8.701 1.00 80.81 106 LEU A CA 1
ATOM 810 C C . LEU A 1 106 ? -12.263 -6.460 9.742 1.00 80.81 106 LEU A C 1
ATOM 812 O O . LEU A 1 106 ? -13.089 -5.617 9.402 1.00 80.81 106 LEU A O 1
ATOM 816 N N . ASN A 1 107 ? -12.035 -6.764 11.017 1.00 80.31 107 ASN A N 1
ATOM 817 C CA . ASN A 1 107 ? -12.633 -6.097 12.160 1.00 80.31 107 ASN A CA 1
ATOM 818 C C . ASN A 1 107 ? -11.547 -5.367 12.957 1.00 80.31 107 ASN A C 1
ATOM 820 O O . ASN A 1 107 ? -10.827 -5.943 13.768 1.00 80.31 107 ASN A O 1
ATOM 824 N N . LEU A 1 108 ? -11.463 -4.056 12.743 1.00 76.12 108 LEU A N 1
ATOM 825 C CA . LEU A 1 108 ? -10.447 -3.198 13.359 1.00 76.12 108 LEU A CA 1
ATOM 826 C C . LEU A 1 108 ? -10.828 -2.709 14.766 1.00 76.12 108 LEU A C 1
ATOM 828 O O . LEU A 1 108 ? -10.082 -1.939 15.371 1.00 76.12 108 LEU A O 1
ATOM 832 N N . SER A 1 109 ? -11.979 -3.129 15.300 1.00 72.44 109 SER A N 1
ATOM 833 C CA . SER A 1 109 ? -12.508 -2.621 16.573 1.00 72.44 109 SER A CA 1
ATOM 834 C C . SER A 1 109 ? -11.577 -2.913 17.754 1.00 72.44 109 SER A C 1
ATOM 836 O O . SER A 1 109 ? -11.377 -2.045 18.604 1.00 72.44 109 SER A O 1
ATOM 838 N N . GLU A 1 110 ? -10.977 -4.106 17.791 1.00 66.12 110 GLU A N 1
ATOM 839 C CA . GLU A 1 110 ? -10.061 -4.525 18.861 1.00 66.12 110 GLU A CA 1
ATOM 840 C C . GLU A 1 110 ? -8.680 -3.874 18.723 1.00 66.12 110 GLU A C 1
ATOM 842 O O . GLU A 1 110 ? -8.164 -3.310 19.690 1.00 66.12 110 GLU A O 1
ATOM 847 N N . LEU A 1 111 ? -8.121 -3.850 17.506 1.00 65.94 111 LEU A N 1
ATOM 848 C CA . LEU A 1 111 ? -6.837 -3.205 17.217 1.00 65.94 111 LEU A CA 1
ATOM 849 C C . LEU A 1 111 ? -6.872 -1.711 17.567 1.00 65.94 111 LEU A C 1
ATOM 851 O O . LEU A 1 111 ? -5.978 -1.194 18.232 1.00 65.94 111 LEU A O 1
ATOM 855 N N . MET A 1 112 ? -7.944 -1.015 17.189 1.00 65.38 112 MET A N 1
ATOM 856 C CA . MET A 1 112 ? -8.096 0.408 17.490 1.00 65.38 112 MET A CA 1
ATOM 857 C C . MET A 1 112 ? -8.440 0.668 18.961 1.00 65.38 112 MET A C 1
ATOM 859 O O . MET A 1 112 ? -8.181 1.762 19.465 1.00 65.38 112 MET A O 1
ATOM 863 N N . GLY A 1 113 ? -8.981 -0.327 19.672 1.00 59.56 113 GLY A N 1
ATOM 864 C CA . GLY A 1 113 ? -9.091 -0.321 21.130 1.00 59.56 113 GLY A CA 1
ATOM 865 C C . GLY A 1 113 ? -7.721 -0.319 21.813 1.00 59.56 113 GLY A C 1
ATOM 866 O O . GLY A 1 113 ? -7.523 0.429 22.768 1.00 59.56 113 GLY A O 1
ATOM 867 N N . LEU A 1 114 ? -6.757 -1.069 21.273 1.00 48.09 114 LEU A N 1
ATOM 868 C CA . LEU A 1 114 ? -5.363 -1.070 21.728 1.00 48.09 114 LEU A CA 1
ATOM 869 C C . LEU A 1 114 ? -4.627 0.219 21.319 1.00 48.09 114 LEU A C 1
ATOM 871 O O . LEU A 1 114 ? -3.905 0.799 22.12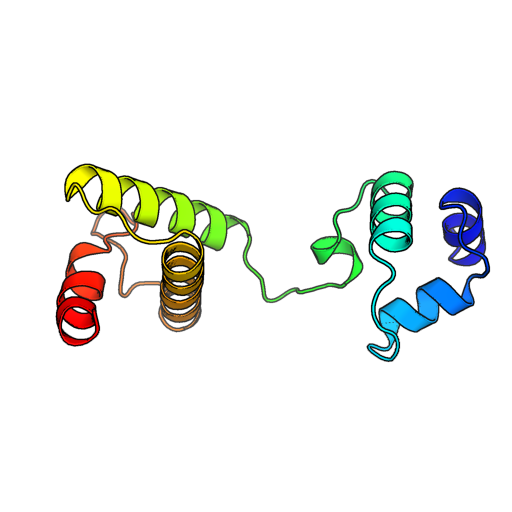7 1.00 48.09 114 LEU A O 1
ATOM 875 N N . MET A 1 115 ? -4.872 0.735 20.108 1.00 53.56 115 MET A N 1
ATOM 876 C CA . MET A 1 115 ? -4.281 1.998 19.632 1.00 53.56 115 MET A CA 1
ATOM 877 C C . MET A 1 115 ? -4.872 3.256 20.288 1.00 53.56 115 MET A C 1
ATOM 879 O O . MET A 1 115 ? -4.256 4.316 20.216 1.00 53.56 115 MET A O 1
ATOM 883 N N . ARG A 1 116 ? -6.023 3.178 20.978 1.00 49.34 116 ARG A N 1
ATOM 884 C CA . ARG A 1 116 ? -6.539 4.276 21.828 1.00 49.34 116 ARG A CA 1
ATOM 885 C C . ARG A 1 116 ? -5.606 4.637 22.990 1.00 49.34 116 ARG A C 1
ATOM 887 O O . ARG A 1 116 ? -5.802 5.685 23.590 1.00 49.34 116 ARG A O 1
ATOM 894 N N . LEU A 1 117 ? -4.615 3.802 23.304 1.00 39.06 117 LEU A N 1
ATOM 895 C CA . LEU A 1 117 ? -3.542 4.149 24.241 1.00 39.06 117 LEU A CA 1
ATOM 896 C C . LEU A 1 117 ? -2.401 4.951 23.583 1.00 39.06 117 LEU A C 1
ATOM 898 O O . LEU A 1 117 ? -1.514 5.409 24.295 1.00 39.06 117 LEU A O 1
ATOM 902 N N . ALA A 1 118 ? -2.414 5.127 22.255 1.00 38.47 118 ALA A N 1
ATOM 903 C CA . ALA A 1 118 ? -1.313 5.709 21.481 1.00 38.47 118 ALA A CA 1
ATOM 904 C C . ALA A 1 118 ? -1.688 6.942 20.624 1.00 38.47 118 ALA A C 1
ATOM 906 O O . ALA A 1 118 ? -0.792 7.527 20.016 1.00 38.47 118 ALA A O 1
ATOM 907 N N . LEU A 1 119 ? -2.967 7.348 20.576 1.00 40.53 119 LEU A N 1
ATOM 908 C CA . LEU A 1 119 ? -3.456 8.553 19.878 1.00 40.53 119 LEU A CA 1
ATOM 909 C C . LEU A 1 119 ? -4.288 9.447 20.800 1.00 40.53 119 LEU A C 1
ATOM 911 O O . LEU A 1 119 ? -5.335 8.957 21.285 1.00 40.53 119 LEU A O 1
#

Foldseek 3Di:
DDLQVLCVQLVHPGSVLVVCLQPVNDDNPVSSQVSSCVSVVHDSCRSNVPVLDDPVLLVLLLVQLVVVCVVVVHDDDPVVSVVSSVVVSVCCSVPVPPQADPVRHGHCPVVVVVCVVVD